Protein AF-A0A2L2Z7Y5-F1 (afdb_monomer)

InterPro domains:
  IPR027417 P-loop containing nucleoside triphosphate hydrolase [G3DSA:3.40.50.300] (3-81)
  IPR027417 P-loop containing nucleoside triphosphate hydrolase [SSF52540] (6-76)

Secondary structure (DSSP, 8-state):
-B-TTSPBPPTTS-HHHHHHHTT----TT-------TTSSHHHHHHHHHHHHTTTPPPSSHHHHHHHS--HHHH-GGGG--

Foldseek 3Di:
DQAPVRDDDDPLADNVLQVLLVVADDDPPDDDDDDDPPPCSVVVLQVVVCVVVVNDGQPDPVSSCLVPPDSNRHGRVSVVD

Mean predicted aligned error: 4.06 Å

Radius of gyration: 13.67 Å; Cα contacts (8 Å, |Δi|>4): 63; chains: 1; bounding box: 25×21×40 Å

Sequence (81 aa):
QSTPAGFRKAKMFSIDAFTSALTYEPRPVDFFIVTFPICGTTWAQFIVGCIYREGMPFASALEFLINSPFLDMAGAEAVKT

Solvent-accessible surface area (backbone atoms only — not comparable to full-atom values): 5130 Å² total; per-residue (Å²): 81,78,43,99,85,72,47,79,44,66,79,89,40,45,69,64,24,34,55,38,31,73,71,52,79,90,55,98,86,67,82,88,88,88,67,65,90,89,70,48,58,68,59,53,52,50,55,52,45,17,64,79,46,81,68,44,72,72,92,41,73,65,56,42,46,68,78,57,60,55,46,59,51,59,10,42,71,64,69,71,117

pLDDT: mean 90.4, std 8.05, range [58.41, 97.25]

Structure (mmCIF, N/CA/C/O backbone):
data_AF-A0A2L2Z7Y5-F1
#
_entry.id   AF-A0A2L2Z7Y5-F1
#
loop_
_atom_site.group_PDB
_atom_site.id
_atom_site.type_symbol
_atom_site.label_atom_id
_atom_site.label_alt_id
_atom_site.label_comp_id
_atom_site.label_asym_id
_atom_site.label_entity_id
_atom_site.label_seq_id
_atom_site.pdbx_PDB_ins_code
_atom_site.Cartn_x
_atom_site.Cartn_y
_atom_site.Cartn_z
_atom_site.occupancy
_atom_site.B_iso_or_equiv
_atom_site.auth_seq_id
_atom_site.auth_comp_id
_atom_site.auth_asym_id
_atom_site.auth_atom_id
_atom_site.pdbx_PDB_model_num
ATOM 1 N N . GLN A 1 1 ? 1.409 0.827 20.168 1.00 60.59 1 GLN A N 1
ATOM 2 C CA . GLN A 1 1 ? 0.313 0.919 21.165 1.00 60.59 1 GLN A CA 1
ATOM 3 C C . GLN A 1 1 ? -0.688 -0.193 20.874 1.00 60.59 1 GLN A C 1
ATOM 5 O O . GLN A 1 1 ? -0.746 -0.620 19.721 1.00 60.59 1 GLN A O 1
ATOM 10 N N . SER A 1 2 ? -1.391 -0.703 21.891 1.00 67.88 2 SER A N 1
ATOM 11 C CA . SER A 1 2 ? -2.454 -1.698 21.685 1.00 67.88 2 SER A CA 1
ATOM 12 C C . SER A 1 2 ? -3.637 -1.038 20.988 1.00 67.88 2 SER A C 1
ATOM 14 O O . SER A 1 2 ? -4.005 0.078 21.346 1.00 67.88 2 SER A O 1
ATOM 16 N N . THR A 1 3 ? -4.191 -1.701 19.983 1.00 73.38 3 THR A N 1
ATOM 17 C CA . THR A 1 3 ? -5.423 -1.276 19.310 1.00 73.38 3 THR A CA 1
ATOM 18 C C . THR A 1 3 ? -6.644 -1.882 20.015 1.00 73.38 3 THR A C 1
ATOM 20 O O . THR A 1 3 ? -6.481 -2.869 20.741 1.00 73.38 3 THR A O 1
ATOM 23 N N . PRO A 1 4 ? -7.861 -1.342 19.804 1.00 69.44 4 PRO A N 1
ATOM 24 C CA . PRO A 1 4 ? -9.100 -1.898 20.359 1.00 69.44 4 PRO A CA 1
ATOM 25 C C . PRO A 1 4 ? -9.334 -3.376 20.006 1.00 69.44 4 PRO A C 1
ATOM 27 O O . PRO A 1 4 ? -9.972 -4.093 20.764 1.00 69.44 4 PRO A O 1
ATOM 30 N N . ALA A 1 5 ? -8.766 -3.846 18.891 1.00 71.50 5 ALA A N 1
ATOM 31 C CA . ALA A 1 5 ? -8.861 -5.226 18.414 1.00 71.50 5 ALA A CA 1
ATOM 32 C C . ALA A 1 5 ? -7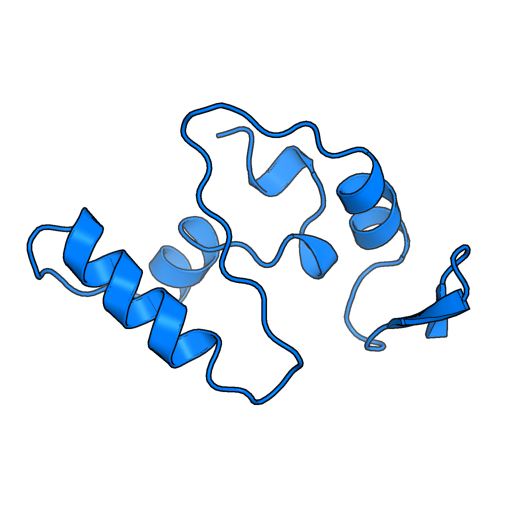.721 -6.146 18.911 1.00 71.50 5 ALA A C 1
ATOM 34 O O . ALA A 1 5 ? -7.592 -7.275 18.450 1.00 71.50 5 ALA A O 1
ATOM 35 N N . GLY A 1 6 ? -6.860 -5.675 19.823 1.00 82.00 6 GLY A N 1
ATOM 36 C CA . GLY A 1 6 ? -5.767 -6.471 20.402 1.00 82.00 6 GLY A CA 1
ATOM 37 C C . GLY A 1 6 ? -4.483 -6.538 19.562 1.00 82.00 6 GLY A C 1
ATOM 38 O O . GLY A 1 6 ? -3.487 -7.111 20.005 1.00 82.00 6 GLY A O 1
ATOM 39 N N . PHE A 1 7 ? -4.443 -5.910 18.383 1.00 79.31 7 PHE A N 1
ATOM 40 C CA . PHE A 1 7 ? -3.237 -5.842 17.552 1.00 79.31 7 PHE A CA 1
ATOM 41 C C . PHE A 1 7 ? -2.278 -4.745 18.019 1.00 79.31 7 PHE A C 1
ATOM 43 O O . PHE A 1 7 ? -2.695 -3.675 18.479 1.00 79.31 7 PHE A O 1
ATOM 50 N N . ARG A 1 8 ? -0.970 -4.978 17.859 1.00 85.94 8 ARG A N 1
ATOM 51 C CA . ARG A 1 8 ? 0.056 -3.957 18.105 1.00 85.94 8 ARG A CA 1
ATOM 52 C C . ARG A 1 8 ? 0.255 -3.103 16.860 1.00 85.94 8 ARG A C 1
ATOM 54 O O . ARG A 1 8 ? 0.644 -3.609 15.817 1.00 85.94 8 ARG A O 1
ATOM 61 N N . LYS A 1 9 ? 0.073 -1.793 17.013 1.00 87.62 9 LYS A N 1
ATOM 62 C CA . LYS A 1 9 ? 0.329 -0.801 15.963 1.00 87.62 9 LYS A CA 1
ATOM 63 C C . LYS A 1 9 ? 1.653 -0.077 16.190 1.00 87.62 9 LYS A C 1
ATOM 65 O O . LYS A 1 9 ? 2.001 0.232 17.344 1.00 87.62 9 LYS A O 1
ATOM 70 N N . ALA A 1 10 ? 2.338 0.268 15.098 1.00 86.25 10 ALA A N 1
ATOM 71 C CA . ALA A 1 10 ? 3.480 1.177 15.117 1.00 86.25 10 ALA A CA 1
ATOM 72 C C . ALA A 1 10 ? 3.109 2.507 15.803 1.00 86.25 10 ALA A C 1
ATOM 74 O O . ALA A 1 10 ? 1.977 2.994 15.700 1.00 86.25 10 ALA A O 1
ATOM 75 N N . LYS A 1 11 ? 4.062 3.097 16.538 1.00 86.88 11 LYS A N 1
ATOM 76 C CA . LYS A 1 11 ? 3.828 4.339 17.300 1.00 86.88 11 LYS A CA 1
ATOM 77 C C . LYS A 1 11 ? 3.481 5.519 16.387 1.00 86.88 11 LYS A C 1
ATOM 79 O O . LYS A 1 11 ? 2.691 6.359 16.782 1.00 86.88 11 LYS A O 1
ATOM 84 N N . MET A 1 12 ? 4.052 5.544 15.185 1.00 86.38 12 MET A N 1
ATOM 85 C CA . MET A 1 12 ? 3.888 6.626 14.213 1.00 86.38 12 MET A CA 1
ATOM 86 C C . MET A 1 12 ? 2.521 6.658 13.514 1.00 86.38 12 MET A C 1
ATOM 88 O O . MET A 1 12 ? 2.185 7.669 12.916 1.00 86.38 12 MET A O 1
ATOM 92 N N . PHE A 1 13 ? 1.731 5.582 13.562 1.00 89.19 13 PHE A N 1
ATOM 93 C CA . PHE A 1 13 ? 0.403 5.588 12.935 1.00 89.19 13 PHE A CA 1
ATOM 94 C C . PHE A 1 13 ? -0.596 6.279 13.868 1.00 89.19 13 PHE A C 1
ATOM 96 O O . PHE A 1 13 ? -0.483 6.138 15.088 1.00 89.19 13 PHE A O 1
ATOM 103 N N . SER A 1 14 ? -1.599 6.975 13.344 1.00 90.88 14 SER A N 1
ATOM 104 C CA . SER A 1 14 ? -2.682 7.505 14.182 1.00 90.88 14 SER A CA 1
ATOM 105 C C . SER A 1 14 ? -3.601 6.368 14.653 1.00 90.88 14 SER A C 1
ATOM 107 O O . SER A 1 14 ? -3.783 5.377 13.946 1.00 90.88 14 SER A O 1
ATOM 109 N N . ILE A 1 15 ? -4.145 6.462 15.873 1.00 90.50 15 ILE A N 1
ATOM 110 C CA . ILE A 1 15 ? -5.194 5.532 16.324 1.00 90.50 15 ILE A CA 1
ATOM 111 C C . ILE A 1 15 ? -6.525 5.819 15.625 1.00 90.50 15 ILE A C 1
ATOM 113 O O . ILE A 1 15 ? -7.255 4.882 15.313 1.00 90.50 15 ILE A O 1
ATOM 117 N N . ASP A 1 16 ? -6.790 7.084 15.307 1.00 92.19 16 ASP A N 1
ATOM 118 C CA . ASP A 1 16 ? -8.003 7.509 14.613 1.00 92.19 16 ASP A CA 1
ATOM 119 C C . ASP A 1 16 ? -7.971 7.050 13.158 1.00 92.19 16 ASP A C 1
ATOM 121 O O . ASP A 1 16 ? -8.942 6.476 12.680 1.00 92.19 16 ASP A O 1
ATOM 125 N N . ALA A 1 17 ? -6.825 7.200 12.480 1.00 92.00 17 ALA A N 1
ATOM 126 C CA . ALA A 1 17 ? -6.656 6.694 11.117 1.00 92.00 17 ALA A CA 1
ATOM 127 C C . ALA A 1 17 ? -6.800 5.168 11.067 1.00 92.00 17 ALA A C 1
ATOM 129 O O . ALA A 1 17 ? -7.519 4.651 10.221 1.00 92.00 17 ALA A O 1
ATOM 130 N N . PHE A 1 18 ? -6.196 4.450 12.021 1.00 91.44 18 PHE A N 1
ATOM 131 C CA . PHE A 1 18 ? -6.371 3.001 12.132 1.00 91.44 18 PHE A CA 1
ATOM 132 C C . PHE A 1 18 ? -7.836 2.615 12.375 1.00 91.44 18 PHE A C 1
ATOM 134 O O . PHE A 1 18 ? -8.348 1.704 11.742 1.00 91.44 18 PHE A O 1
ATOM 141 N N . THR A 1 19 ? -8.536 3.318 13.266 1.00 91.56 19 THR A N 1
ATOM 142 C CA . THR A 1 19 ? -9.951 3.032 13.552 1.00 91.56 19 THR A CA 1
ATOM 143 C C . THR A 1 19 ? -10.834 3.344 12.343 1.00 91.56 19 THR A C 1
ATOM 145 O O . THR A 1 19 ? -11.722 2.561 12.024 1.00 91.56 19 THR A O 1
ATOM 148 N N . SER A 1 20 ? -10.550 4.431 11.622 1.00 93.94 20 SER A N 1
ATOM 149 C CA . SER A 1 20 ? -11.204 4.768 10.355 1.00 93.94 20 SER A CA 1
ATOM 150 C C . SER A 1 20 ? -10.949 3.708 9.282 1.00 93.94 20 SER A C 1
ATOM 152 O O . SER A 1 20 ? -11.875 3.317 8.585 1.00 93.94 20 SER A O 1
ATOM 154 N N . ALA A 1 21 ? -9.727 3.185 9.170 1.00 92.94 21 ALA A N 1
ATOM 155 C CA . ALA A 1 21 ? -9.407 2.103 8.241 1.00 92.94 21 ALA A CA 1
ATOM 156 C C . ALA A 1 21 ? -10.262 0.844 8.471 1.00 92.94 21 ALA A C 1
ATOM 158 O O . ALA A 1 21 ? -10.612 0.165 7.511 1.00 92.94 21 ALA A O 1
ATOM 159 N N . LEU A 1 22 ? -10.652 0.552 9.717 1.00 91.50 22 LEU A N 1
ATOM 160 C CA . LEU A 1 22 ? -11.519 -0.591 10.031 1.00 91.50 22 LEU A CA 1
ATOM 161 C C . LEU A 1 22 ? -12.959 -0.422 9.529 1.00 91.50 22 LEU A C 1
ATOM 163 O O . LEU A 1 22 ? -13.674 -1.414 9.419 1.00 91.50 22 LEU A O 1
ATOM 167 N N . THR A 1 23 ? -13.391 0.806 9.231 1.00 92.81 23 THR A N 1
ATOM 168 C CA . THR A 1 23 ? -14.716 1.091 8.658 1.00 92.81 23 THR A CA 1
ATOM 169 C C . THR A 1 23 ? -14.673 1.213 7.135 1.00 92.81 23 THR A C 1
ATOM 171 O O . THR A 1 23 ? -15.620 1.713 6.534 1.00 92.81 23 THR A O 1
ATOM 174 N N . TYR A 1 24 ? -13.555 0.846 6.510 1.00 93.19 24 TYR A N 1
ATOM 175 C CA . TYR A 1 24 ? -13.397 0.904 5.067 1.00 93.19 24 TYR A CA 1
ATOM 176 C C . TYR A 1 24 ? -14.310 -0.106 4.352 1.00 93.19 24 TYR A C 1
ATOM 178 O O . TYR A 1 24 ? -14.342 -1.282 4.711 1.00 93.19 24 TYR A O 1
ATOM 186 N N . GLU A 1 25 ? -14.996 0.342 3.298 1.00 93.38 25 GLU A N 1
ATOM 187 C CA . GLU A 1 25 ? -15.826 -0.499 2.432 1.00 93.38 25 GLU A CA 1
ATOM 188 C C . GLU A 1 25 ? -15.152 -0.678 1.059 1.00 93.38 25 GLU A C 1
ATOM 190 O O . GLU A 1 25 ? -14.999 0.303 0.327 1.00 93.38 25 GLU A O 1
ATOM 195 N N . PRO A 1 26 ? -14.738 -1.906 0.684 1.00 91.88 26 PRO A N 1
ATOM 196 C CA . PRO A 1 26 ? -14.093 -2.160 -0.603 1.00 91.88 26 PRO A CA 1
ATOM 197 C C . PRO A 1 26 ? -15.006 -1.929 -1.809 1.00 91.88 26 PRO A C 1
ATOM 199 O O . PRO A 1 26 ? -16.145 -2.394 -1.856 1.00 91.88 26 PRO A O 1
ATOM 202 N N . ARG A 1 27 ? -14.456 -1.279 -2.833 1.00 91.06 27 ARG A N 1
ATOM 203 C CA . ARG A 1 27 ? -15.028 -1.099 -4.168 1.00 91.06 27 ARG A CA 1
ATOM 204 C C . ARG A 1 27 ? -14.467 -2.169 -5.117 1.00 91.06 27 ARG A C 1
ATOM 206 O O . ARG A 1 27 ? -13.328 -2.602 -4.949 1.00 91.06 27 ARG A O 1
ATOM 213 N N . PRO A 1 28 ? -15.199 -2.547 -6.182 1.00 93.19 28 PRO A N 1
ATOM 214 C CA . PRO A 1 28 ? -14.735 -3.554 -7.146 1.00 93.19 28 PRO A CA 1
ATOM 215 C C . PRO A 1 28 ? -13.406 -3.235 -7.848 1.00 93.19 28 PRO A C 1
ATOM 217 O O . PRO A 1 28 ? -12.765 -4.137 -8.374 1.00 93.19 28 PRO A O 1
ATOM 220 N N . VAL A 1 29 ? -13.019 -1.958 -7.891 1.00 90.25 29 VAL A N 1
ATOM 221 C CA . VAL A 1 29 ? -11.798 -1.475 -8.555 1.00 90.25 29 VAL A CA 1
ATOM 222 C C . VAL A 1 29 ? -10.590 -1.395 -7.623 1.00 90.25 29 VAL A C 1
ATOM 224 O O . VAL A 1 29 ? -9.488 -1.109 -8.087 1.00 90.25 29 VAL A O 1
ATOM 227 N N . ASP A 1 30 ? -10.775 -1.611 -6.321 1.00 91.75 30 ASP A N 1
ATOM 228 C CA . ASP A 1 30 ? -9.677 -1.481 -5.373 1.00 91.75 30 ASP A CA 1
ATOM 229 C C . ASP A 1 30 ? -8.754 -2.699 -5.428 1.00 91.75 30 ASP A C 1
ATOM 231 O O . ASP A 1 30 ? -9.188 -3.846 -5.554 1.00 91.75 30 ASP A O 1
ATOM 235 N N . PHE A 1 31 ? -7.458 -2.444 -5.266 1.00 92.69 31 PHE A N 1
ATOM 236 C CA . PHE A 1 31 ? -6.427 -3.470 -5.238 1.00 92.69 31 PHE A CA 1
ATOM 237 C C . PHE A 1 31 ? -5.642 -3.392 -3.930 1.00 92.69 31 PHE A C 1
ATOM 239 O O . PHE A 1 31 ? -5.104 -2.343 -3.577 1.00 92.69 31 PHE A O 1
ATOM 246 N N . PHE A 1 32 ? -5.541 -4.518 -3.223 1.00 94.88 32 PHE A N 1
ATOM 247 C CA . PHE A 1 3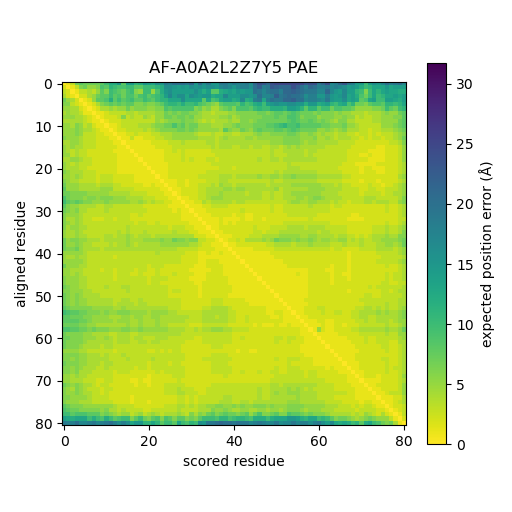2 ? -4.855 -4.592 -1.936 1.00 94.88 32 PHE A CA 1
ATOM 248 C C . PHE A 1 32 ? -3.517 -5.308 -2.053 1.00 94.88 32 PHE A C 1
ATOM 250 O O . PHE A 1 32 ? -3.422 -6.413 -2.583 1.00 94.88 32 PHE A O 1
ATOM 257 N N . ILE A 1 33 ? -2.491 -4.704 -1.458 1.00 96.31 33 ILE A N 1
ATOM 258 C CA . ILE A 1 33 ? -1.208 -5.354 -1.194 1.00 96.31 33 ILE A CA 1
ATOM 259 C C . ILE A 1 33 ? -1.109 -5.529 0.314 1.00 96.31 33 ILE A C 1
ATOM 261 O O . ILE A 1 33 ? -0.964 -4.556 1.051 1.00 96.31 33 ILE A O 1
ATOM 265 N N . VAL A 1 34 ? -1.211 -6.777 0.768 1.00 95.00 34 VAL A N 1
ATOM 266 C CA . VAL A 1 34 ? -1.236 -7.119 2.194 1.00 95.00 34 VAL A CA 1
ATOM 267 C C . VAL A 1 34 ? -0.038 -7.989 2.528 1.00 95.00 34 VAL A C 1
ATOM 269 O O . VAL A 1 34 ? 0.143 -9.072 1.979 1.00 95.00 34 VAL A O 1
ATOM 272 N N . THR A 1 35 ? 0.784 -7.514 3.456 1.00 92.94 35 THR A N 1
ATOM 273 C CA . THR A 1 35 ? 1.984 -8.216 3.915 1.00 92.94 35 THR A CA 1
ATOM 274 C C . THR A 1 35 ? 2.236 -7.893 5.380 1.00 92.94 35 THR A C 1
ATOM 276 O O . THR A 1 35 ? 1.968 -6.772 5.814 1.00 92.94 35 THR A O 1
ATOM 279 N N . PHE A 1 36 ? 2.858 -8.808 6.120 1.00 91.25 36 PHE A N 1
ATOM 280 C CA . PHE A 1 36 ? 3.496 -8.436 7.382 1.00 91.25 36 PHE A CA 1
ATOM 281 C C . PHE A 1 36 ? 4.693 -7.489 7.114 1.00 91.25 36 PHE A C 1
ATOM 283 O O . PHE A 1 36 ? 5.315 -7.595 6.050 1.00 91.25 36 PHE A O 1
ATOM 290 N N . PRO A 1 37 ? 5.033 -6.545 8.018 1.00 88.19 37 PRO A N 1
ATOM 291 C CA . PRO A 1 37 ? 6.131 -5.607 7.789 1.00 88.19 37 PRO A CA 1
ATOM 292 C C . PRO A 1 37 ? 7.450 -6.299 7.421 1.00 88.19 37 PRO A C 1
ATOM 294 O O . PRO A 1 37 ? 7.804 -7.322 8.000 1.00 88.19 37 PRO A O 1
ATOM 297 N N . ILE A 1 38 ? 8.197 -5.694 6.489 1.00 90.88 38 ILE A N 1
ATOM 298 C CA . ILE A 1 38 ? 9.497 -6.172 5.968 1.00 90.88 38 ILE A CA 1
ATOM 299 C C . ILE A 1 38 ? 9.401 -7.409 5.049 1.00 90.88 38 ILE A C 1
ATOM 301 O O . ILE A 1 38 ? 10.399 -7.830 4.472 1.00 90.88 38 ILE A O 1
ATOM 305 N N . CYS A 1 39 ? 8.204 -7.921 4.757 1.00 95.44 39 CYS A N 1
ATOM 306 C CA . CYS A 1 39 ? 8.004 -8.999 3.777 1.00 95.44 39 CYS A CA 1
ATOM 307 C C . CYS A 1 39 ? 7.923 -8.510 2.313 1.00 95.44 39 CYS A C 1
ATOM 309 O O . CYS A 1 39 ? 7.258 -9.132 1.492 1.00 95.44 39 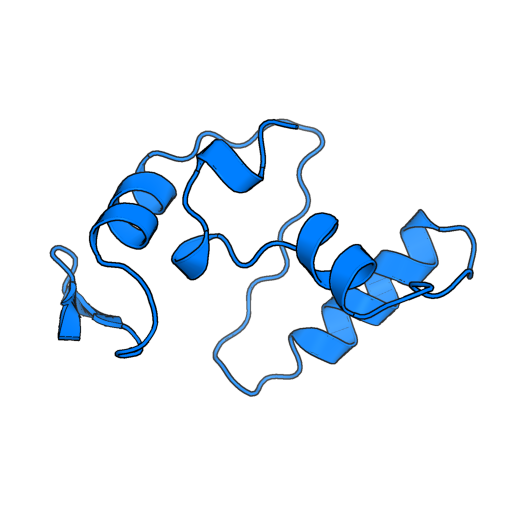CYS A O 1
ATOM 311 N N . GLY A 1 40 ? 8.577 -7.393 1.974 1.00 95.25 40 GLY A N 1
ATOM 312 C CA . GLY A 1 40 ? 8.670 -6.915 0.588 1.00 95.25 40 GLY A CA 1
ATOM 313 C C . GLY A 1 40 ? 7.478 -6.098 0.073 1.00 95.25 40 GLY A C 1
ATOM 314 O O . GLY A 1 40 ? 7.289 -6.018 -1.138 1.00 95.25 40 GLY A O 1
ATOM 315 N N . THR A 1 41 ? 6.698 -5.450 0.948 1.00 95.75 41 THR A N 1
ATOM 316 C CA . THR A 1 41 ? 5.541 -4.610 0.564 1.00 95.75 41 THR A CA 1
ATOM 317 C C . THR A 1 41 ? 5.892 -3.596 -0.524 1.00 95.75 41 THR A C 1
ATOM 319 O O . THR A 1 41 ? 5.224 -3.539 -1.550 1.00 95.75 41 THR A O 1
ATOM 322 N N . THR A 1 42 ? 6.992 -2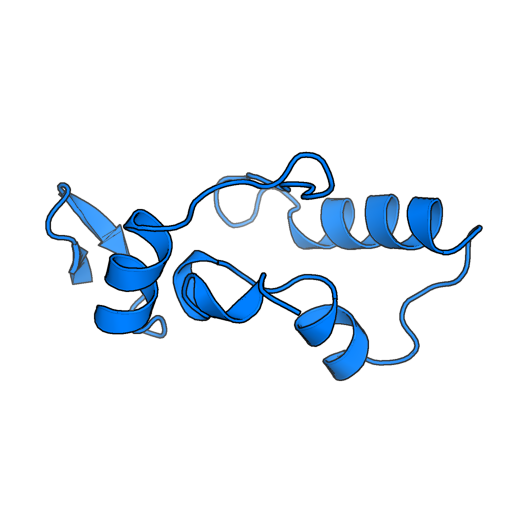.856 -0.352 1.00 95.50 42 THR A N 1
ATOM 323 C CA . THR A 1 42 ? 7.439 -1.852 -1.326 1.00 95.50 42 THR A CA 1
ATOM 324 C C . THR A 1 42 ? 7.763 -2.474 -2.681 1.00 95.50 42 THR A C 1
ATOM 326 O O . THR A 1 42 ? 7.406 -1.911 -3.708 1.00 95.50 42 THR A O 1
ATOM 329 N N . TRP A 1 43 ? 8.385 -3.656 -2.713 1.00 96.56 43 TRP A N 1
ATOM 330 C CA . TRP A 1 43 ? 8.665 -4.341 -3.978 1.00 96.56 43 TRP A CA 1
ATOM 331 C C . TRP A 1 43 ? 7.371 -4.732 -4.691 1.00 96.56 43 TRP A C 1
ATOM 333 O O . TRP A 1 43 ? 7.228 -4.455 -5.880 1.00 96.56 43 TRP A O 1
ATOM 343 N N . ALA A 1 44 ? 6.403 -5.296 -3.964 1.00 96.88 44 ALA A N 1
ATOM 344 C CA . ALA A 1 44 ? 5.096 -5.631 -4.524 1.00 96.88 44 ALA A CA 1
ATOM 345 C C . ALA A 1 44 ? 4.360 -4.386 -5.056 1.00 96.88 44 ALA A C 1
ATOM 347 O O . ALA A 1 44 ? 3.829 -4.426 -6.164 1.00 96.88 44 ALA A O 1
ATOM 348 N N . GLN A 1 45 ? 4.386 -3.267 -4.320 1.00 96.88 45 GLN A N 1
ATOM 349 C CA . GLN A 1 45 ? 3.767 -2.004 -4.747 1.00 96.88 45 GLN A CA 1
ATOM 350 C C . GLN A 1 45 ? 4.388 -1.463 -6.041 1.00 96.88 45 GLN A C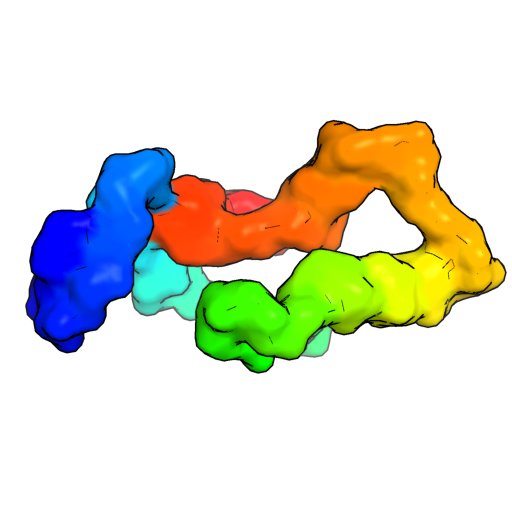 1
ATOM 352 O O . GLN A 1 45 ? 3.655 -1.016 -6.920 1.00 96.88 45 GLN A O 1
ATOM 357 N N . PHE A 1 46 ? 5.712 -1.542 -6.203 1.00 97.06 46 PHE A N 1
ATOM 358 C CA . PHE A 1 46 ? 6.376 -1.117 -7.441 1.00 97.06 46 PHE A CA 1
ATOM 359 C C . PHE A 1 46 ? 6.102 -2.057 -8.617 1.00 97.06 46 PHE A C 1
ATOM 361 O O . PHE A 1 46 ? 5.835 -1.575 -9.714 1.00 97.06 46 PHE A O 1
ATOM 368 N N . ILE A 1 47 ? 6.116 -3.378 -8.407 1.00 96.81 47 ILE A N 1
ATOM 369 C CA . ILE A 1 47 ? 5.803 -4.348 -9.470 1.00 96.81 47 ILE A CA 1
ATOM 370 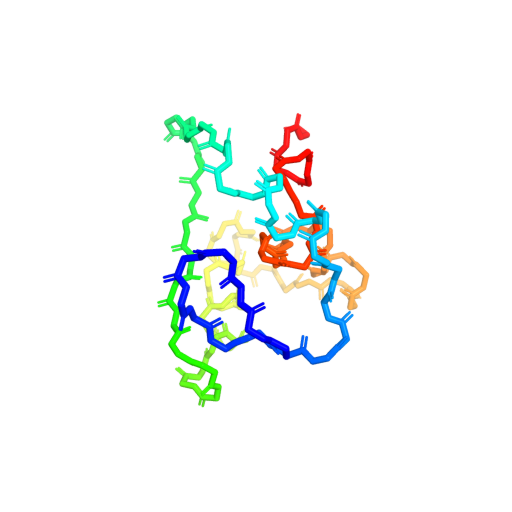C C . ILE A 1 47 ? 4.377 -4.127 -9.983 1.00 96.81 47 ILE A C 1
ATOM 372 O O . ILE A 1 47 ? 4.171 -3.966 -11.185 1.00 96.81 47 ILE A O 1
ATOM 376 N N . VAL A 1 48 ? 3.399 -4.072 -9.075 1.00 96.38 48 VAL A N 1
ATOM 377 C CA . VAL A 1 48 ? 1.995 -3.843 -9.435 1.00 96.38 48 VAL A CA 1
ATOM 378 C C . VAL A 1 48 ? 1.814 -2.453 -10.040 1.00 96.38 48 VAL A C 1
ATOM 380 O O . VAL A 1 48 ? 1.173 -2.327 -11.079 1.00 96.38 48 VAL A O 1
ATOM 383 N N . GLY A 1 49 ? 2.427 -1.422 -9.453 1.00 95.81 49 GLY A N 1
ATOM 384 C CA . GLY A 1 49 ? 2.389 -0.060 -9.980 1.00 95.81 49 GLY A CA 1
ATOM 385 C C . GLY A 1 49 ? 2.867 0.018 -11.429 1.00 95.81 49 GLY A C 1
ATOM 386 O O . GLY A 1 49 ? 2.179 0.600 -12.260 1.00 95.81 49 GLY A O 1
ATOM 387 N N . CYS A 1 50 ? 3.984 -0.633 -11.763 1.00 96.88 50 CYS A N 1
ATOM 388 C CA . CYS A 1 50 ? 4.464 -0.702 -13.142 1.00 96.88 50 CYS A CA 1
ATOM 389 C C . CYS A 1 50 ? 3.484 -1.442 -14.064 1.00 96.88 50 CYS A C 1
ATOM 391 O O . CYS A 1 50 ? 3.284 -0.994 -15.186 1.00 96.88 50 CYS A O 1
ATOM 393 N N . ILE A 1 51 ? 2.843 -2.531 -13.620 1.00 96.69 51 ILE A N 1
ATOM 394 C CA . ILE A 1 51 ? 1.839 -3.246 -14.434 1.00 96.69 51 ILE A CA 1
ATOM 395 C C . ILE A 1 51 ? 0.663 -2.322 -14.785 1.00 96.69 51 ILE A C 1
ATOM 397 O O . ILE A 1 51 ? 0.284 -2.239 -15.950 1.00 96.69 51 ILE A O 1
ATOM 401 N N . TYR A 1 52 ? 0.127 -1.587 -13.806 1.00 94.69 52 TYR A N 1
ATOM 402 C CA . TYR A 1 52 ? -0.978 -0.642 -14.025 1.00 94.69 52 TYR A CA 1
ATOM 403 C C . TYR A 1 52 ? -0.578 0.601 -14.832 1.00 94.69 52 TYR A C 1
ATOM 405 O O . TYR A 1 52 ? -1.442 1.277 -15.381 1.00 94.69 52 TYR A O 1
ATOM 413 N N . ARG A 1 53 ? 0.720 0.911 -14.903 1.00 95.38 53 ARG A N 1
ATOM 414 C CA . ARG A 1 53 ? 1.278 2.084 -15.593 1.00 95.38 53 ARG A CA 1
ATOM 415 C C . ARG A 1 53 ? 2.004 1.715 -16.887 1.00 95.38 53 ARG A C 1
ATOM 417 O O . ARG A 1 53 ? 2.896 2.443 -17.312 1.00 95.38 53 ARG A O 1
ATOM 424 N N . GLU A 1 54 ? 1.673 0.570 -17.483 1.00 97.25 54 GLU A N 1
ATOM 425 C CA . GLU A 1 54 ? 2.236 0.117 -18.766 1.00 97.25 54 GLU A CA 1
ATOM 426 C C . GLU A 1 54 ? 3.780 0.077 -18.774 1.00 97.25 54 GLU A C 1
ATOM 428 O O . GLU A 1 54 ? 4.446 0.409 -19.751 1.00 97.25 54 GLU A O 1
ATOM 433 N N . GLY A 1 55 ? 4.369 -0.322 -17.646 1.00 96.50 55 GLY A N 1
ATOM 434 C CA . GLY A 1 55 ? 5.814 -0.411 -17.433 1.00 96.50 55 GLY A CA 1
ATOM 435 C C . GLY A 1 55 ? 6.474 0.870 -16.916 1.00 96.50 55 GLY A C 1
ATOM 436 O O . GLY A 1 55 ? 7.664 0.839 -16.597 1.00 96.50 55 GLY A O 1
ATOM 437 N N . MET A 1 56 ? 5.741 1.980 -16.784 1.00 97.12 56 MET A N 1
ATOM 438 C CA . MET A 1 56 ? 6.300 3.255 -16.327 1.00 97.12 56 MET A CA 1
ATOM 439 C C . MET A 1 56 ? 6.407 3.316 -14.792 1.00 97.12 56 MET A C 1
ATOM 441 O O . MET A 1 56 ? 5.404 3.124 -14.096 1.00 97.12 56 MET A O 1
ATOM 445 N N . PRO A 1 57 ? 7.586 3.644 -14.227 1.00 95.62 57 PRO A N 1
ATOM 446 C CA . PRO A 1 57 ? 7.747 3.762 -12.782 1.00 95.62 57 PRO A CA 1
ATOM 447 C C . PRO A 1 57 ? 7.006 4.987 -12.217 1.00 95.62 57 PRO A C 1
ATOM 449 O O . PRO A 1 57 ? 6.544 5.872 -12.946 1.00 95.62 57 PRO A O 1
ATOM 452 N N . PHE A 1 58 ? 6.921 5.062 -10.888 1.00 96.31 58 PHE A N 1
ATOM 453 C CA . PHE A 1 58 ? 6.541 6.295 -10.197 1.00 96.31 58 PHE A CA 1
ATOM 454 C C . PHE A 1 58 ? 7.630 7.360 -10.402 1.00 96.31 58 PHE A C 1
ATOM 456 O O . PHE A 1 58 ? 8.816 7.090 -1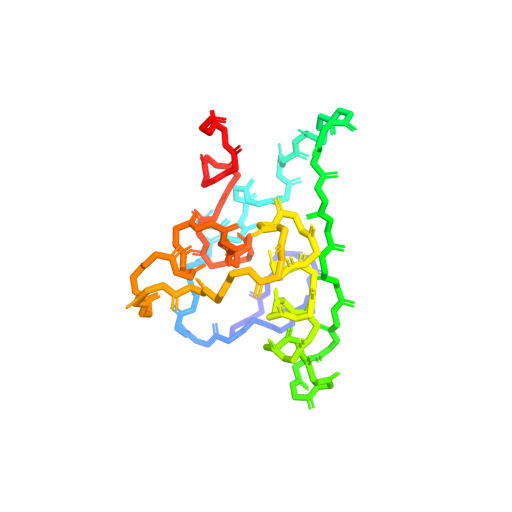0.214 1.00 96.31 58 PHE A O 1
ATOM 463 N N . ALA A 1 59 ? 7.230 8.575 -10.760 1.00 96.25 59 ALA A N 1
ATOM 464 C CA . ALA A 1 59 ? 8.101 9.719 -11.002 1.00 96.25 59 ALA A CA 1
ATOM 465 C C . ALA A 1 59 ? 8.649 10.332 -9.705 1.00 96.25 59 ALA A C 1
ATOM 467 O O . ALA A 1 59 ? 9.658 11.036 -9.726 1.00 96.25 59 ALA A O 1
ATOM 468 N N . SER A 1 60 ? 7.992 10.093 -8.565 1.00 96.81 60 SER A N 1
ATOM 469 C CA . SER A 1 60 ? 8.460 10.563 -7.261 1.00 96.81 60 SER A CA 1
ATOM 470 C C . SER A 1 60 ? 7.939 9.708 -6.108 1.00 96.81 60 SER A C 1
ATOM 472 O O . SER A 1 60 ? 6.944 8.993 -6.233 1.00 96.81 60 SER A O 1
ATOM 474 N N . ALA A 1 61 ? 8.578 9.841 -4.943 1.00 93.50 61 ALA A N 1
ATOM 475 C CA . ALA A 1 61 ? 8.088 9.241 -3.704 1.00 93.50 61 ALA A CA 1
ATOM 476 C C . ALA A 1 61 ? 6.688 9.755 -3.323 1.00 93.50 61 ALA A C 1
ATOM 478 O O . ALA A 1 61 ? 5.883 8.998 -2.791 1.00 93.50 61 ALA A O 1
ATOM 479 N N . LEU A 1 62 ? 6.383 11.024 -3.620 1.00 93.94 62 LEU A N 1
ATOM 480 C CA . LEU A 1 62 ? 5.063 11.593 -3.363 1.00 93.94 62 LEU A CA 1
ATOM 481 C C . LEU A 1 62 ? 3.998 10.933 -4.243 1.00 93.94 62 LEU A C 1
ATOM 483 O O . LEU A 1 62 ? 2.955 10.534 -3.738 1.00 93.94 62 LEU A O 1
ATOM 487 N N . GLU A 1 63 ? 4.280 10.763 -5.536 1.00 95.31 63 GLU A N 1
ATOM 488 C CA . GLU A 1 63 ? 3.368 10.065 -6.444 1.00 95.31 63 GLU A CA 1
ATOM 489 C C . GLU A 1 63 ? 3.132 8.620 -5.989 1.00 95.31 63 GLU A C 1
ATOM 491 O O . GLU A 1 63 ? 1.987 8.175 -5.948 1.00 95.31 63 GLU A O 1
ATOM 496 N N . PHE A 1 64 ? 4.190 7.911 -5.591 1.00 95.00 64 PHE A N 1
ATOM 497 C CA . PHE A 1 64 ? 4.082 6.568 -5.023 1.00 95.00 64 PHE A CA 1
ATOM 498 C C . PHE A 1 64 ? 3.156 6.527 -3.796 1.00 95.00 64 PHE A C 1
ATOM 500 O O . PHE A 1 64 ? 2.259 5.691 -3.736 1.00 95.00 64 PHE A O 1
ATOM 507 N N . LEU A 1 65 ? 3.334 7.445 -2.839 1.00 91.56 65 LEU A N 1
ATOM 508 C CA . LEU A 1 65 ? 2.535 7.480 -1.609 1.00 91.56 65 LEU A CA 1
ATOM 509 C C . LEU A 1 65 ? 1.067 7.847 -1.858 1.00 91.56 65 LEU A C 1
ATOM 511 O O . LEU A 1 65 ? 0.195 7.313 -1.178 1.00 91.56 65 LEU A O 1
ATOM 515 N N . ILE A 1 66 ? 0.795 8.729 -2.825 1.00 91.62 66 ILE A N 1
ATOM 516 C CA . ILE A 1 66 ? -0.574 9.105 -3.214 1.00 91.62 66 ILE A CA 1
ATOM 517 C C . ILE A 1 66 ? -1.283 7.932 -3.901 1.00 91.62 66 ILE A C 1
ATOM 519 O O . ILE A 1 66 ? -2.449 7.680 -3.624 1.00 91.62 66 ILE A O 1
ATOM 523 N N . ASN A 1 67 ? -0.585 7.198 -4.772 1.00 92.00 67 ASN A N 1
ATOM 524 C CA . ASN A 1 67 ? -1.176 6.099 -5.545 1.00 92.00 67 ASN A CA 1
ATOM 525 C C . ASN A 1 67 ? -1.152 4.745 -4.816 1.00 92.00 67 ASN A C 1
ATOM 527 O O . ASN A 1 67 ? -1.762 3.785 -5.280 1.00 92.00 67 ASN A O 1
ATOM 531 N N . SER A 1 68 ? -0.436 4.631 -3.697 1.00 93.62 68 SER A N 1
ATOM 532 C CA . SER A 1 68 ? -0.370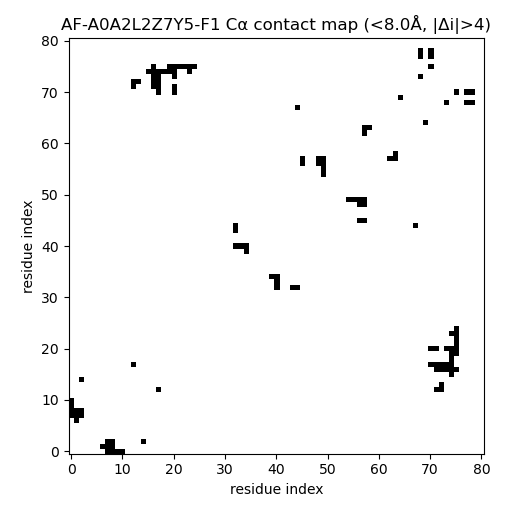 3.410 -2.889 1.00 93.62 68 SER A CA 1
ATOM 533 C C . SER A 1 68 ? -0.391 3.738 -1.389 1.00 93.62 68 SER A C 1
ATOM 535 O O . SER A 1 68 ? 0.596 3.503 -0.681 1.00 93.62 68 SER A O 1
ATOM 537 N N . PRO A 1 69 ? -1.497 4.320 -0.885 1.00 93.00 69 PRO A N 1
ATOM 538 C CA . PRO A 1 69 ? -1.589 4.736 0.505 1.00 93.00 69 PRO A CA 1
ATOM 539 C C . PRO A 1 69 ? -1.595 3.527 1.447 1.00 93.00 69 PRO A C 1
ATOM 541 O O . PRO A 1 69 ? -2.254 2.514 1.211 1.00 93.00 69 PRO A O 1
ATOM 544 N N . PHE A 1 70 ? -0.897 3.652 2.577 1.00 92.62 70 PHE A N 1
ATOM 545 C CA . PHE A 1 70 ? -1.001 2.682 3.664 1.00 92.62 70 PHE A CA 1
ATOM 546 C C . PHE A 1 70 ? -2.306 2.914 4.423 1.00 92.62 70 PHE A C 1
ATOM 548 O O . PHE A 1 70 ? -2.401 3.863 5.203 1.00 92.62 70 PHE A O 1
ATOM 555 N N . LEU A 1 71 ? -3.293 2.039 4.226 1.00 92.62 71 LEU A N 1
ATOM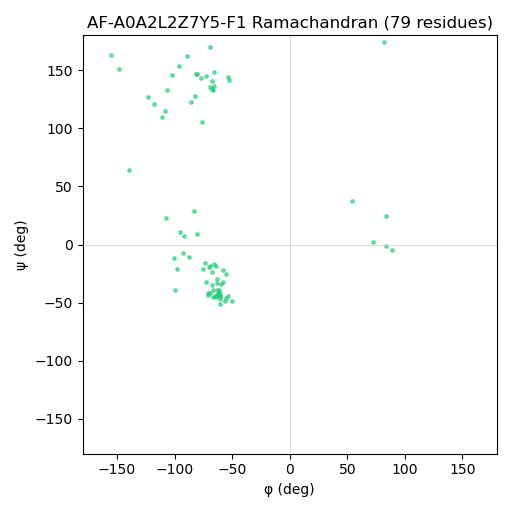 556 C CA . LEU A 1 71 ? -4.626 2.177 4.819 1.00 92.62 71 LEU A CA 1
ATOM 557 C C . LEU A 1 71 ? -4.575 2.344 6.352 1.00 92.62 71 LEU A C 1
ATOM 559 O O . LEU A 1 71 ? -5.164 3.278 6.885 1.00 92.62 71 LEU A O 1
ATOM 563 N N . ASP A 1 72 ? -3.760 1.544 7.047 1.00 90.06 72 ASP A N 1
ATOM 564 C CA . ASP A 1 72 ? -3.576 1.612 8.511 1.00 90.06 72 ASP A CA 1
ATOM 565 C C . ASP A 1 72 ? -2.960 2.932 9.018 1.00 90.06 72 ASP A C 1
ATOM 567 O O . ASP A 1 72 ? -3.011 3.233 10.216 1.00 90.06 72 ASP A O 1
ATOM 571 N N . MET A 1 73 ? -2.322 3.698 8.128 1.00 91.06 73 MET A N 1
ATOM 572 C CA . MET A 1 73 ? -1.712 4.994 8.431 1.00 91.06 73 MET A CA 1
ATOM 573 C C . MET A 1 73 ? -2.614 6.156 8.006 1.00 91.06 73 MET A C 1
ATOM 575 O O . MET A 1 73 ? -2.674 7.156 8.721 1.00 91.06 73 MET A O 1
ATOM 579 N N . ALA A 1 74 ? -3.275 6.033 6.856 1.00 91.44 74 ALA A N 1
ATOM 580 C CA . ALA A 1 74 ? -3.983 7.121 6.191 1.00 91.44 74 ALA A CA 1
ATOM 581 C C . ALA A 1 74 ? -5.499 7.135 6.474 1.00 91.44 74 ALA A C 1
ATOM 583 O O . ALA A 1 74 ? -6.122 8.189 6.374 1.00 91.44 74 ALA A O 1
ATOM 584 N N . GLY A 1 75 ? -6.082 6.004 6.887 1.00 93.31 75 GLY A N 1
ATOM 585 C CA . GLY A 1 75 ? -7.517 5.859 7.141 1.00 93.31 75 GLY A CA 1
ATOM 586 C C . GLY A 1 75 ? -8.343 5.614 5.877 1.00 93.31 75 GLY A C 1
ATOM 587 O O . GLY A 1 75 ? -7.829 5.652 4.760 1.00 93.31 75 GLY A O 1
ATOM 588 N N . ALA A 1 76 ? -9.641 5.350 6.055 1.00 93.12 76 ALA A N 1
ATOM 589 C CA . ALA A 1 76 ? -10.531 4.926 4.968 1.00 93.12 76 ALA A CA 1
ATOM 590 C C . ALA A 1 76 ? -10.702 5.974 3.857 1.00 93.12 76 ALA A C 1
ATOM 592 O O . ALA A 1 76 ? -10.905 5.616 2.699 1.00 93.12 76 ALA A O 1
ATOM 593 N N . GLU A 1 77 ? -10.596 7.264 4.185 1.00 88.62 77 GLU A N 1
ATOM 594 C CA . GLU A 1 77 ? -10.752 8.349 3.206 1.00 88.62 77 GLU A CA 1
ATOM 595 C C . GLU A 1 77 ? -9.627 8.379 2.166 1.00 88.62 77 GLU A C 1
ATOM 597 O O . GLU A 1 77 ? -9.833 8.863 1.057 1.00 88.62 77 GLU A O 1
ATOM 602 N N . ALA A 1 78 ? -8.456 7.817 2.481 1.00 87.00 78 ALA A N 1
ATOM 603 C CA . ALA A 1 78 ? -7.298 7.836 1.590 1.00 87.00 78 ALA A CA 1
ATOM 604 C C . ALA A 1 78 ? -7.498 7.039 0.293 1.00 87.00 78 ALA A C 1
ATOM 606 O O . ALA A 1 78 ? -6.738 7.221 -0.652 1.00 87.00 78 ALA A O 1
ATOM 607 N N . VAL A 1 79 ? -8.499 6.156 0.246 1.00 82.69 79 VAL A N 1
ATOM 608 C CA . VAL A 1 79 ? -8.797 5.322 -0.927 1.00 82.69 79 VAL A CA 1
ATOM 609 C C . VAL A 1 79 ? -9.977 5.881 -1.741 1.00 82.69 79 VAL A C 1
ATOM 611 O O . VAL A 1 79 ? -10.194 5.463 -2.873 1.00 82.69 79 VAL A O 1
ATOM 614 N N . LYS A 1 80 ? -10.726 6.865 -1.217 1.00 71.50 80 LYS A N 1
ATOM 615 C CA . LYS A 1 80 ? -11.976 7.375 -1.822 1.00 71.50 80 LYS A CA 1
ATOM 616 C C . LYS A 1 80 ? -11.804 8.387 -2.965 1.00 71.50 80 LYS A C 1
ATOM 618 O O . LYS A 1 80 ? -12.798 8.971 -3.393 1.00 71.50 80 LYS A O 1
ATOM 623 N N . THR A 1 81 ? -10.584 8.598 -3.448 1.00 58.41 81 THR A N 1
ATOM 624 C CA . THR A 1 81 ? -10.318 9.365 -4.677 1.00 58.41 81 THR A CA 1
ATOM 625 C C . THR A 1 81 ? -10.969 8.748 -5.909 1.00 58.41 81 THR A C 1
ATOM 627 O O . THR A 1 81 ? -11.157 7.502 -5.936 1.00 58.41 81 THR A O 1
#

Organism: Parasteatoda tepidariorum (NCBI:txid114398)